Protein AF-A0A6V8PE08-F1 (afdb_monomer)

Nearest PDB structures (foldseek):
  5wvk-assembly1_O  TM=2.042E-01  e=3.061E+00  Saccharomyces cerevisiae S288C

Solvent-accessible surface area (backbone atoms only — not comparable to full-atom values): 11124 Å² total; per-residue (Å²): 131,97,75,72,94,66,71,54,74,85,77,47,95,66,84,58,95,60,42,89,78,68,63,82,55,76,89,75,53,61,57,90,76,34,94,51,40,87,77,30,43,67,54,46,51,54,57,52,56,66,70,50,95,74,85,88,77,56,69,65,59,56,52,51,18,57,74,61,70,60,72,75,55,71,92,70,97,74,86,84,71,75,72,58,86,52,48,63,59,49,48,40,57,75,77,45,86,85,88,49,72,70,61,50,50,52,48,49,55,50,40,43,74,71,70,43,92,48,77,86,48,52,62,61,53,51,49,64,75,68,52,80,54,79,75,69,65,64,67,77,61,57,74,74,77,59,74,70,81,80,73,53,66,68,56,52,52,52,51,52,51,51,49,59,70,69,52,82,130

Structure (mmCIF, N/CA/C/O backbone):
data_AF-A0A6V8PE08-F1
#
_entry.id   AF-A0A6V8PE08-F1
#
loop_
_atom_site.group_PDB
_atom_site.id
_atom_site.type_symbol
_atom_site.label_atom_id
_atom_site.label_alt_id
_atom_site.label_comp_id
_a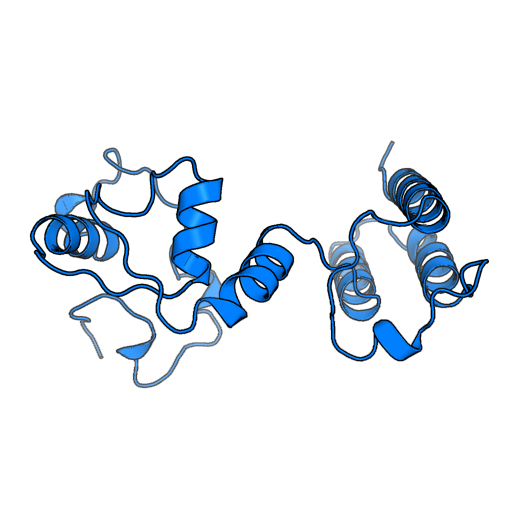tom_site.label_asym_id
_atom_site.label_entity_id
_atom_s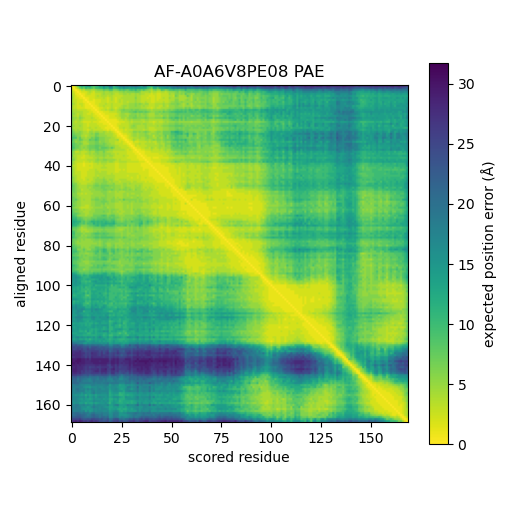ite.label_seq_id
_atom_site.pdbx_PDB_ins_code
_atom_site.Cartn_x
_atom_site.Cartn_y
_atom_site.Cartn_z
_atom_site.occupancy
_atom_site.B_iso_or_equiv
_atom_site.auth_seq_id
_atom_site.auth_comp_id
_atom_site.auth_asym_id
_atom_site.auth_atom_id
_atom_site.pdbx_PDB_model_num
ATOM 1 N N . VAL A 1 1 ? -21.564 -19.164 -1.655 1.00 56.81 1 VAL A N 1
ATOM 2 C CA . VAL A 1 1 ? -22.063 -18.193 -0.659 1.00 56.81 1 VAL A CA 1
ATOM 3 C C . VAL A 1 1 ? -22.843 -17.127 -1.414 1.00 56.81 1 VAL A C 1
ATOM 5 O O . VAL A 1 1 ? -22.290 -16.580 -2.356 1.00 56.81 1 VAL A O 1
ATOM 8 N N . SER A 1 2 ? -24.132 -16.919 -1.124 1.00 75.38 2 SER A N 1
ATOM 9 C CA . SER A 1 2 ? -24.958 -15.906 -1.818 1.00 75.38 2 SER A CA 1
ATOM 10 C C . SER A 1 2 ? -24.903 -14.522 -1.162 1.00 75.38 2 SER A C 1
ATOM 12 O O . SER A 1 2 ? -25.353 -13.554 -1.764 1.00 75.38 2 SER A O 1
ATOM 14 N N . THR A 1 3 ? -24.377 -14.430 0.062 1.00 83.44 3 THR A N 1
ATOM 15 C CA . THR A 1 3 ? -24.270 -13.205 0.867 1.00 83.44 3 THR A CA 1
ATOM 16 C C . THR A 1 3 ? -23.079 -13.308 1.813 1.00 83.44 3 THR A C 1
ATOM 18 O O . THR A 1 3 ? -22.891 -14.367 2.407 1.00 83.44 3 THR A O 1
ATOM 21 N N . THR A 1 4 ? -22.336 -12.221 1.987 1.00 88.56 4 THR A N 1
ATOM 22 C CA . THR A 1 4 ? -21.210 -12.094 2.924 1.00 88.56 4 THR A CA 1
ATOM 23 C C . THR A 1 4 ? -21.577 -11.170 4.089 1.00 88.56 4 THR A C 1
ATOM 25 O O . THR A 1 4 ? -22.457 -10.313 3.954 1.00 88.56 4 THR A O 1
ATOM 28 N N . GLU A 1 5 ? -20.951 -11.358 5.250 1.00 88.81 5 GLU A N 1
ATOM 29 C CA . GLU A 1 5 ? -21.178 -10.536 6.445 1.00 88.81 5 GLU A CA 1
ATOM 30 C C . GLU A 1 5 ? -20.308 -9.274 6.447 1.00 88.81 5 GLU A C 1
ATOM 32 O O . GLU A 1 5 ? -20.808 -8.176 6.725 1.00 88.81 5 GLU A O 1
ATOM 37 N N . THR A 1 6 ? -19.028 -9.437 6.116 1.00 89.00 6 THR A N 1
ATOM 38 C CA . THR A 1 6 ? -17.996 -8.390 6.092 1.00 89.00 6 THR A CA 1
ATOM 39 C C . THR A 1 6 ? -17.657 -7.924 4.686 1.00 89.00 6 THR A C 1
ATOM 41 O O . THR A 1 6 ? -17.147 -6.823 4.531 1.00 89.00 6 THR A O 1
ATOM 44 N N . GLY A 1 7 ? -17.991 -8.710 3.657 1.00 88.69 7 GLY A N 1
ATOM 45 C CA . GLY A 1 7 ? -17.609 -8.404 2.278 1.00 88.69 7 GLY A CA 1
ATOM 46 C C . GLY A 1 7 ? -16.160 -8.754 1.935 1.00 88.69 7 GLY A C 1
ATOM 47 O O . GLY A 1 7 ? -15.729 -8.419 0.833 1.00 88.69 7 GLY A O 1
ATOM 48 N N . ASP A 1 8 ? -15.444 -9.425 2.838 1.00 89.19 8 ASP A N 1
ATOM 49 C CA . ASP A 1 8 ? -14.041 -9.785 2.658 1.00 89.19 8 ASP A CA 1
ATOM 50 C C . ASP A 1 8 ? -13.865 -11.005 1.740 1.00 89.19 8 ASP A C 1
ATOM 52 O O . ASP A 1 8 ? -14.705 -11.909 1.682 1.00 89.19 8 ASP A O 1
ATOM 56 N N . GLU A 1 9 ? -12.734 -11.038 1.031 1.00 89.62 9 GLU A N 1
ATOM 57 C CA . GLU A 1 9 ? -12.327 -12.159 0.171 1.00 89.62 9 GLU A CA 1
ATOM 58 C C . GLU A 1 9 ? -12.255 -13.478 0.955 1.00 89.62 9 GLU A C 1
ATOM 60 O O . GLU A 1 9 ? -12.670 -14.522 0.453 1.00 89.62 9 GLU A O 1
ATOM 65 N N . ASP A 1 10 ? -11.820 -13.407 2.216 1.00 89.62 10 ASP A N 1
ATOM 66 C CA . ASP A 1 10 ? -11.650 -14.550 3.119 1.00 89.62 10 ASP A CA 1
ATOM 67 C C . ASP A 1 10 ? -12.970 -15.266 3.464 1.00 89.62 10 ASP A C 1
ATOM 69 O O . ASP A 1 10 ? -12.958 -16.420 3.896 1.00 89.62 10 ASP A O 1
ATOM 73 N N . GLU A 1 11 ? -14.128 -14.627 3.255 1.00 89.88 11 GLU A N 1
ATOM 74 C CA . GLU A 1 11 ? -15.431 -15.284 3.429 1.00 89.88 11 GLU A CA 1
ATOM 75 C C . GLU A 1 11 ? -15.803 -16.212 2.262 1.00 89.88 11 GLU A C 1
ATOM 77 O O . GLU A 1 11 ? -16.762 -16.992 2.344 1.00 89.88 11 GLU A O 1
ATOM 82 N N . LEU A 1 12 ? -15.080 -16.132 1.145 1.00 88.19 12 LEU A N 1
ATOM 83 C CA . LEU A 1 12 ? -15.363 -16.925 -0.040 1.00 88.19 12 LEU A CA 1
ATOM 84 C C . LEU A 1 12 ? -14.704 -18.305 0.061 1.00 88.19 12 LEU A C 1
ATOM 86 O O . LEU A 1 12 ? -13.514 -18.446 0.309 1.00 88.19 12 LEU A O 1
ATOM 90 N N . HIS A 1 13 ? -15.467 -19.364 -0.236 1.00 89.19 13 HIS A N 1
ATOM 91 C CA . HIS A 1 13 ? -14.910 -20.725 -0.325 1.00 89.19 13 HIS A CA 1
ATOM 92 C C . HIS A 1 13 ? -13.894 -20.897 -1.463 1.00 89.19 13 HIS A C 1
ATOM 94 O O . HIS A 1 13 ? -13.115 -21.847 -1.455 1.00 89.19 13 HIS A O 1
ATOM 100 N N . PHE A 1 14 ? -13.958 -20.032 -2.473 1.00 90.62 14 PHE A N 1
ATOM 101 C CA . PHE A 1 14 ? -12.993 -19.960 -3.557 1.00 90.62 14 PHE A CA 1
ATOM 102 C C . PHE A 1 14 ? -12.938 -18.521 -4.073 1.00 90.62 14 PHE A C 1
ATOM 104 O O . PHE A 1 14 ? -13.967 -17.843 -4.131 1.00 90.62 14 PHE A O 1
ATOM 111 N N . VAL A 1 15 ? -11.754 -18.085 -4.494 1.00 89.81 15 VAL A N 1
ATOM 112 C CA . VAL A 1 15 ? -11.552 -16.774 -5.114 1.00 89.81 15 VAL A CA 1
ATOM 113 C C . VAL A 1 15 ? -11.648 -16.947 -6.631 1.00 89.81 15 VAL A C 1
ATOM 115 O O . VAL A 1 15 ? -10.895 -17.743 -7.195 1.00 89.81 15 VAL A O 1
ATOM 118 N N . PRO A 1 16 ? -12.589 -16.279 -7.318 1.00 88.88 16 PRO A N 1
ATOM 119 C CA . PRO A 1 16 ? -12.723 -16.407 -8.763 1.00 88.88 16 PRO A CA 1
ATOM 120 C C . PRO A 1 16 ? -11.568 -15.718 -9.504 1.00 88.88 16 PRO A C 1
ATOM 122 O O . PRO A 1 16 ? -11.125 -14.644 -9.107 1.00 88.88 16 PRO A O 1
ATOM 125 N N . ASP A 1 17 ? -11.171 -16.247 -10.666 1.00 91.81 17 ASP A N 1
ATOM 126 C CA . ASP A 1 17 ? -10.094 -15.668 -11.497 1.00 91.81 17 ASP A CA 1
ATOM 127 C C . ASP A 1 17 ? -10.358 -14.213 -11.933 1.00 91.81 17 ASP A C 1
ATOM 129 O O . ASP A 1 17 ? -9.442 -13.466 -12.273 1.00 91.81 17 ASP A O 1
ATOM 133 N N . PHE A 1 18 ? -11.625 -13.792 -11.940 1.00 89.56 18 PHE A N 1
ATOM 134 C CA . PHE A 1 18 ? -12.031 -12.429 -12.274 1.00 89.56 18 PHE A CA 1
ATOM 135 C C . PHE A 1 18 ? -12.113 -11.492 -11.062 1.00 89.56 18 PHE A C 1
ATOM 137 O O . PHE A 1 18 ? -12.540 -10.355 -11.244 1.00 89.56 18 PHE A O 1
ATOM 144 N N . TRP A 1 19 ? -11.725 -11.924 -9.856 1.00 88.75 19 TRP A N 1
ATOM 145 C CA . TRP A 1 19 ? -11.818 -11.131 -8.622 1.00 88.75 19 TRP A CA 1
ATOM 146 C C . TRP A 1 19 ? -11.226 -9.730 -8.776 1.00 88.75 19 TRP A C 1
ATOM 148 O O . TRP A 1 19 ? -11.910 -8.747 -8.526 1.00 88.75 19 TRP A O 1
ATOM 158 N N . GLN A 1 20 ? -10.027 -9.637 -9.354 1.00 85.94 20 GLN A N 1
ATOM 159 C CA . GLN A 1 20 ? -9.321 -8.377 -9.629 1.00 85.94 20 GLN A CA 1
ATOM 160 C C . GLN A 1 20 ? -10.086 -7.400 -10.544 1.00 85.94 20 GLN A C 1
ATOM 162 O O . GLN A 1 20 ? -9.695 -6.250 -10.686 1.00 85.94 20 GLN A O 1
ATOM 167 N N . ARG A 1 21 ? -11.144 -7.854 -11.228 1.00 85.62 21 ARG A N 1
ATOM 168 C CA . ARG A 1 21 ? -11.997 -7.018 -12.089 1.00 85.62 21 ARG A CA 1
ATOM 169 C C . ARG A 1 21 ? -13.271 -6.545 -11.392 1.00 85.62 21 ARG A C 1
ATOM 171 O O . ARG A 1 21 ? -14.006 -5.763 -11.985 1.00 85.62 21 ARG A O 1
ATOM 178 N N . VAL A 1 22 ? -13.588 -7.108 -10.228 1.00 86.56 22 VAL A N 1
ATOM 179 C CA . VAL A 1 22 ? -14.859 -6.891 -9.521 1.00 86.56 22 VAL A CA 1
ATOM 180 C C . VAL A 1 22 ? -14.673 -6.454 -8.072 1.00 86.56 22 VAL A C 1
ATOM 182 O O . VAL A 1 22 ? -15.612 -5.908 -7.499 1.00 86.56 22 VAL A O 1
ATOM 185 N N . CYS A 1 23 ? -13.504 -6.691 -7.471 1.00 87.94 23 CYS A N 1
ATOM 186 C CA . CYS A 1 23 ? -13.156 -6.115 -6.182 1.00 87.94 23 CYS A CA 1
ATOM 187 C C . CYS A 1 23 ? -13.087 -4.592 -6.330 1.00 87.94 23 CYS A C 1
ATOM 189 O O . CYS A 1 23 ? -12.466 -4.096 -7.267 1.00 87.94 23 CYS A O 1
ATOM 191 N N . GLY A 1 24 ? -13.748 -3.866 -5.431 1.00 82.94 24 GLY A N 1
ATOM 192 C CA . GLY A 1 24 ? -13.678 -2.408 -5.430 1.00 82.94 24 GLY A CA 1
ATOM 193 C C . GLY A 1 24 ? -12.357 -1.937 -4.839 1.00 82.94 24 GLY A C 1
ATOM 194 O O . GLY A 1 24 ? -11.927 -2.467 -3.811 1.00 82.94 24 GLY A O 1
ATOM 195 N N . ASP A 1 25 ? -11.745 -0.935 -5.458 1.00 82.12 25 ASP A N 1
ATOM 196 C CA . ASP A 1 25 ? -10.588 -0.244 -4.896 1.00 82.12 25 ASP A CA 1
ATOM 197 C C . ASP A 1 25 ? -10.940 1.176 -4.397 1.00 82.12 25 ASP A C 1
ATOM 199 O O . ASP A 1 25 ? -12.107 1.580 -4.319 1.00 82.12 25 ASP A O 1
ATOM 203 N N . SER A 1 26 ? -9.921 1.931 -3.977 1.00 78.00 26 SER A N 1
ATOM 204 C CA . SER A 1 26 ? -10.084 3.321 -3.543 1.00 78.00 26 SER A CA 1
ATOM 205 C C . SER A 1 26 ? -10.455 4.288 -4.671 1.00 78.00 26 SER A C 1
ATOM 207 O O . SER A 1 26 ? -11.141 5.273 -4.402 1.00 78.00 26 SER A O 1
ATOM 209 N N . ASP A 1 27 ? -10.024 4.017 -5.900 1.00 80.38 27 ASP A N 1
ATOM 210 C CA . ASP A 1 27 ? -10.285 4.817 -7.097 1.00 80.38 27 ASP A CA 1
ATOM 211 C C . ASP A 1 27 ? -11.734 4.630 -7.586 1.00 80.38 27 ASP A C 1
ATOM 213 O O . ASP A 1 27 ? -12.352 5.576 -8.080 1.00 80.38 27 ASP A O 1
ATOM 217 N N . ASP A 1 28 ? -12.326 3.454 -7.355 1.00 81.06 28 ASP A N 1
ATOM 218 C CA . ASP A 1 28 ? -13.750 3.177 -7.598 1.00 81.06 28 ASP A CA 1
ATOM 219 C C . ASP A 1 28 ? -14.680 3.870 -6.579 1.00 81.06 28 ASP A C 1
ATOM 221 O O . ASP A 1 28 ? -15.898 3.989 -6.776 1.00 81.06 28 ASP A O 1
ATOM 225 N N . CYS A 1 29 ? -14.138 4.320 -5.444 1.00 85.19 29 CYS A N 1
ATOM 226 C CA . CYS A 1 29 ? -14.928 4.790 -4.316 1.00 85.19 29 CYS A CA 1
ATOM 227 C C . CYS A 1 29 ? -15.290 6.280 -4.427 1.00 85.19 29 CYS A C 1
ATOM 229 O O . CYS A 1 29 ? -14.508 7.172 -4.110 1.00 85.19 29 CYS A O 1
ATOM 231 N N . SER A 1 30 ? -16.555 6.582 -4.733 1.00 85.94 30 SER A N 1
ATOM 232 C CA . SER A 1 30 ? -17.085 7.963 -4.698 1.00 85.94 30 SER A CA 1
ATOM 233 C C . SER A 1 30 ? -17.439 8.471 -3.288 1.00 85.94 30 SER A C 1
ATOM 235 O O . SER A 1 30 ? -18.153 9.466 -3.128 1.00 85.94 30 SER A O 1
ATOM 237 N N . SER A 1 31 ? -16.975 7.785 -2.242 1.00 86.00 31 SER A N 1
ATOM 238 C CA . SER A 1 31 ? -17.204 8.141 -0.841 1.00 86.00 31 SER A CA 1
ATOM 239 C C . SER A 1 31 ? -18.682 8.413 -0.522 1.00 86.00 31 SER A C 1
ATOM 241 O O . SER A 1 31 ? -19.549 7.607 -0.860 1.00 86.00 31 SER A O 1
ATOM 243 N N . VAL A 1 32 ? -19.000 9.538 0.122 1.00 85.69 32 VAL A N 1
ATOM 244 C CA . VAL A 1 32 ? -20.359 9.920 0.546 1.00 85.69 32 VAL A CA 1
ATOM 245 C C . VAL A 1 32 ? -21.339 10.050 -0.632 1.00 85.69 32 VAL A C 1
ATOM 247 O O . VAL A 1 32 ? -22.546 9.943 -0.431 1.00 85.69 32 VAL A O 1
ATOM 250 N N . GLN A 1 33 ? -20.853 10.241 -1.863 1.00 90.88 33 GLN A N 1
ATOM 251 C CA . GLN A 1 33 ? -21.702 10.303 -3.059 1.00 90.88 33 GLN A CA 1
ATOM 252 C C . GLN A 1 33 ? -22.122 8.914 -3.565 1.00 90.88 33 GLN A C 1
ATOM 254 O O . GLN A 1 33 ? -22.993 8.813 -4.427 1.00 90.88 33 GLN A O 1
ATOM 259 N N . CYS A 1 34 ? -21.532 7.839 -3.034 1.00 90.25 34 CYS A N 1
ATOM 260 C CA . CYS A 1 34 ? -21.882 6.477 -3.408 1.00 90.25 34 CYS A CA 1
ATOM 261 C C . CYS A 1 34 ? -23.335 6.156 -2.995 1.00 90.25 34 CYS A C 1
ATOM 263 O O . CYS A 1 34 ? -23.654 6.215 -1.803 1.00 90.25 34 CYS A O 1
ATOM 265 N N . PRO A 1 35 ? -24.214 5.723 -3.925 1.00 91.44 35 PRO A N 1
ATOM 266 C CA . PRO A 1 35 ? -25.590 5.325 -3.602 1.00 91.44 35 PRO A CA 1
ATOM 267 C C . PRO A 1 35 ? -25.667 4.207 -2.555 1.00 91.44 35 PRO A C 1
ATOM 269 O O . PRO A 1 35 ? -26.637 4.099 -1.807 1.00 91.44 35 PRO A O 1
ATOM 272 N N . PHE A 1 36 ? -24.621 3.383 -2.486 1.00 90.50 36 PHE A N 1
ATOM 273 C CA . PHE A 1 36 ? -24.514 2.260 -1.564 1.00 90.50 36 PHE A CA 1
ATOM 274 C C . PHE A 1 36 ? -23.783 2.606 -0.266 1.00 90.50 36 PHE A C 1
ATOM 276 O O . PHE A 1 36 ? -23.623 1.718 0.561 1.00 90.50 36 PHE A O 1
ATOM 283 N N . TYR A 1 37 ? -23.371 3.860 -0.035 1.00 90.88 37 TYR A N 1
ATOM 284 C CA . TYR A 1 37 ? -22.558 4.275 1.120 1.00 90.88 37 TYR A CA 1
ATOM 285 C C . TYR A 1 37 ? -23.043 3.692 2.458 1.00 90.88 37 TYR A C 1
ATOM 287 O O . TYR A 1 37 ? -22.260 3.155 3.242 1.00 90.88 37 TYR A O 1
ATOM 295 N N . ASN A 1 38 ? -24.356 3.730 2.706 1.00 90.06 38 ASN A N 1
ATOM 296 C CA . ASN A 1 38 ? -24.935 3.238 3.956 1.00 90.06 38 ASN A CA 1
ATOM 297 C C . ASN A 1 38 ? -24.814 1.721 4.140 1.00 90.06 38 ASN A C 1
ATOM 299 O O . ASN A 1 38 ? -24.627 1.284 5.276 1.00 90.06 38 ASN A O 1
ATOM 303 N N . ASN A 1 39 ? -24.870 0.958 3.047 1.00 89.88 39 ASN A N 1
ATOM 304 C CA . ASN A 1 39 ? -24.806 -0.505 3.035 1.00 89.88 39 ASN A CA 1
ATOM 305 C C . ASN A 1 39 ? -23.435 -1.035 2.583 1.00 89.88 39 ASN A C 1
ATOM 307 O O . ASN A 1 39 ? -23.239 -2.243 2.519 1.00 89.88 39 ASN A O 1
ATOM 311 N N . CYS A 1 40 ? -22.490 -0.149 2.267 1.00 90.69 40 CYS A N 1
ATOM 312 C CA . CYS A 1 40 ? -21.143 -0.504 1.854 1.00 90.69 40 CYS A CA 1
ATOM 313 C C . CYS A 1 40 ? -20.405 -1.159 3.025 1.00 90.69 40 CYS A C 1
ATOM 315 O O . CYS A 1 40 ? -20.292 -0.573 4.107 1.00 90.69 40 CYS A O 1
ATOM 317 N N . PHE A 1 41 ? -19.887 -2.363 2.787 1.00 91.62 41 PHE A N 1
ATOM 318 C CA . PHE A 1 41 ? -19.136 -3.146 3.760 1.00 91.62 41 PHE A CA 1
ATOM 319 C C . PHE A 1 41 ? -17.966 -2.364 4.365 1.00 91.62 41 PHE A C 1
ATOM 321 O O . PHE A 1 41 ? -17.894 -2.235 5.587 1.00 91.62 41 PHE A O 1
ATOM 328 N N . TYR A 1 42 ? -17.148 -1.719 3.526 1.00 89.81 42 TYR A N 1
ATOM 329 C CA . TYR A 1 42 ? -16.039 -0.873 3.971 1.00 89.81 42 TYR A CA 1
ATOM 330 C C . TYR A 1 42 ? -16.498 0.230 4.937 1.00 89.81 42 TYR A C 1
ATOM 332 O O . TYR A 1 42 ? -15.997 0.328 6.055 1.00 89.81 42 TYR A O 1
ATOM 340 N N . TYR A 1 43 ? -17.505 1.034 4.571 1.00 90.25 43 TYR A N 1
ATOM 341 C CA . TYR A 1 43 ? -17.979 2.125 5.434 1.00 90.25 43 TYR A CA 1
ATOM 342 C C . TYR A 1 43 ? -18.715 1.637 6.682 1.00 90.25 43 TYR A C 1
ATOM 344 O O . TYR A 1 43 ? -18.718 2.316 7.713 1.00 90.25 43 TYR A O 1
ATOM 352 N N . ARG A 1 44 ? -19.362 0.470 6.627 1.00 91.56 44 ARG A N 1
ATOM 353 C CA . ARG A 1 44 ? -19.908 -0.189 7.816 1.00 91.56 44 ARG A CA 1
ATOM 354 C C . ARG A 1 44 ? -18.777 -0.579 8.770 1.00 91.56 44 ARG A C 1
ATOM 356 O O . ARG A 1 44 ? -18.826 -0.157 9.923 1.00 91.56 44 ARG A O 1
ATOM 363 N N . HIS A 1 45 ? -17.743 -1.267 8.287 1.00 90.06 45 HIS A N 1
ATOM 364 C CA . HIS A 1 45 ? -16.558 -1.608 9.077 1.00 90.06 45 HIS A CA 1
ATOM 365 C C . HIS A 1 45 ? -15.868 -0.364 9.636 1.00 90.06 45 HIS A C 1
ATOM 367 O O . HIS A 1 45 ? -15.626 -0.287 10.835 1.00 90.06 45 HIS A O 1
ATOM 373 N N . TYR A 1 46 ? -15.650 0.663 8.817 1.00 88.88 46 TYR A N 1
ATOM 374 C CA . TYR A 1 46 ? -15.014 1.909 9.239 1.00 88.88 46 TYR A CA 1
ATOM 375 C C . TYR A 1 46 ? -15.785 2.630 10.361 1.00 88.88 46 TYR A C 1
ATOM 377 O O . TYR A 1 46 ? -15.195 3.129 11.321 1.00 88.88 46 TYR A O 1
ATOM 385 N N . ARG A 1 47 ? -17.125 2.647 10.296 1.00 90.25 47 ARG A N 1
ATOM 386 C CA . ARG A 1 47 ? -17.973 3.188 11.375 1.00 90.25 47 ARG A CA 1
ATOM 387 C C . ARG A 1 47 ? -17.901 2.352 12.649 1.00 90.25 47 ARG A C 1
ATOM 389 O O . ARG A 1 47 ? -17.941 2.924 13.735 1.00 90.25 47 ARG A O 1
ATOM 396 N N . GLU A 1 48 ? -17.797 1.033 12.530 1.00 89.94 48 GLU A N 1
ATOM 397 C CA . GLU A 1 48 ? -17.619 0.143 13.678 1.00 89.94 48 GLU A CA 1
ATOM 398 C C . GLU A 1 48 ? -16.230 0.288 14.307 1.00 89.94 48 GLU A C 1
ATOM 400 O O . GLU A 1 48 ? -16.133 0.320 15.531 1.00 89.94 48 GLU A O 1
ATOM 405 N N . LEU A 1 49 ? -15.174 0.464 13.506 1.00 89.94 49 LEU A N 1
ATOM 406 C CA . LEU A 1 49 ? -13.810 0.720 13.982 1.00 89.94 49 LEU A CA 1
ATOM 407 C C . LEU A 1 49 ? -13.748 1.962 14.879 1.00 89.94 49 LEU A C 1
ATOM 409 O O . LEU A 1 49 ? -13.113 1.926 15.928 1.00 89.94 49 LEU A O 1
ATOM 413 N N . ARG A 1 50 ? -14.481 3.030 14.534 1.00 88.94 50 ARG A N 1
ATOM 414 C CA . ARG A 1 50 ? -14.568 4.257 15.352 1.00 88.94 50 ARG A CA 1
ATOM 415 C C . ARG A 1 50 ? -15.196 4.059 16.734 1.00 88.94 50 ARG A C 1
ATOM 417 O O . ARG A 1 50 ? -15.045 4.931 17.583 1.00 88.94 50 ARG A O 1
ATOM 424 N N . LYS A 1 51 ? -15.931 2.966 16.947 1.00 91.00 51 LYS A N 1
ATOM 425 C CA . LYS A 1 51 ? -16.571 2.644 18.231 1.00 91.00 51 LYS A CA 1
ATOM 426 C C . LYS A 1 51 ? -15.708 1.737 19.108 1.00 91.00 51 LYS A C 1
ATOM 428 O O . LYS A 1 51 ? -16.120 1.427 20.220 1.00 91.00 51 LYS A O 1
ATOM 433 N N . ARG A 1 52 ? -14.571 1.245 18.605 1.00 92.00 52 ARG A N 1
ATOM 434 C CA . ARG A 1 52 ? -13.699 0.332 19.349 1.00 92.00 52 ARG A CA 1
ATOM 435 C C . ARG A 1 52 ? -12.769 1.121 20.262 1.00 92.00 52 ARG A C 1
ATOM 437 O O . ARG A 1 52 ? -12.164 2.096 19.832 1.00 92.00 52 ARG A O 1
ATOM 444 N N . ASP A 1 53 ? -12.629 0.653 21.499 1.00 93.00 53 ASP A N 1
ATOM 445 C CA . ASP A 1 53 ? -11.695 1.233 22.472 1.00 93.00 53 ASP A CA 1
ATOM 446 C C . ASP A 1 53 ? -10.238 0.865 22.165 1.00 93.00 53 ASP A C 1
ATOM 448 O O . ASP A 1 53 ? -9.321 1.639 22.433 1.00 93.00 53 ASP A O 1
ATOM 452 N N . VAL A 1 54 ? -10.027 -0.326 21.596 1.00 94.31 54 VAL A N 1
ATOM 453 C CA . VAL A 1 54 ? -8.711 -0.860 21.234 1.00 94.31 54 VAL A CA 1
ATOM 454 C C . VAL A 1 54 ? -8.747 -1.321 19.786 1.00 94.31 54 VAL A C 1
ATOM 456 O O . VAL A 1 54 ? -9.641 -2.070 19.384 1.00 94.31 54 VAL A O 1
ATOM 459 N N . LEU A 1 55 ? -7.753 -0.884 19.017 1.00 93.75 55 LEU A N 1
ATOM 460 C CA . LEU A 1 55 ? -7.555 -1.270 17.630 1.00 93.75 55 LEU A CA 1
ATOM 461 C C . LEU A 1 55 ? -6.158 -1.869 17.463 1.00 93.75 55 LEU A C 1
ATOM 463 O O . LEU A 1 55 ? -5.170 -1.263 17.870 1.00 93.75 55 LEU A O 1
ATOM 467 N N . VAL A 1 56 ? -6.090 -3.046 16.846 1.00 94.94 56 VAL A N 1
ATOM 468 C CA . VAL A 1 56 ? -4.836 -3.711 16.484 1.00 94.94 56 VAL A CA 1
ATOM 469 C C . VAL A 1 56 ? -4.709 -3.666 14.969 1.00 94.94 56 VAL A C 1
ATOM 471 O O . VAL A 1 56 ? -5.611 -4.110 14.260 1.00 94.94 56 VAL A O 1
ATOM 474 N N . VAL A 1 57 ? -3.605 -3.112 14.474 1.00 94.12 57 VAL A N 1
ATOM 475 C CA . VAL A 1 57 ? -3.313 -2.998 13.040 1.00 94.12 57 VAL A CA 1
ATOM 476 C C . VAL A 1 57 ? -1.923 -3.532 12.739 1.00 94.12 57 VAL A C 1
ATOM 478 O O . VAL A 1 57 ? -1.040 -3.524 13.594 1.00 94.12 57 VAL A O 1
ATOM 481 N N . ASN A 1 58 ? -1.715 -3.961 11.498 1.00 93.56 58 ASN A N 1
ATOM 482 C CA . ASN A 1 58 ? -0.377 -4.257 11.002 1.00 93.56 58 ASN A CA 1
ATOM 483 C C . ASN A 1 58 ? 0.444 -2.955 10.900 1.00 93.56 58 ASN A C 1
ATOM 485 O O . ASN A 1 58 ? -0.091 -1.913 10.514 1.00 93.56 58 ASN A O 1
ATOM 489 N N . HIS A 1 59 ? 1.751 -3.030 11.169 1.00 94.62 59 HIS A N 1
ATOM 490 C CA . HIS A 1 59 ? 2.703 -1.937 10.946 1.00 94.62 59 HIS A CA 1
ATOM 491 C C . HIS A 1 59 ? 2.591 -1.327 9.543 1.00 94.62 59 HIS A C 1
ATOM 493 O O . HIS A 1 59 ? 2.665 -0.113 9.413 1.00 94.62 59 HIS A O 1
ATOM 499 N N . HIS A 1 60 ? 2.338 -2.129 8.505 1.00 93.50 60 HIS A N 1
ATOM 500 C CA . HIS A 1 60 ? 2.154 -1.619 7.143 1.00 93.50 60 HIS A CA 1
ATOM 501 C C . HIS A 1 60 ? 1.003 -0.612 7.071 1.00 93.50 60 HIS A C 1
ATOM 503 O O . HIS A 1 60 ? 1.178 0.481 6.542 1.00 93.50 60 HIS A O 1
ATOM 509 N N . LEU A 1 61 ? -0.153 -0.943 7.659 1.00 92.50 61 LEU A N 1
ATOM 510 C CA . LEU A 1 61 ? -1.323 -0.066 7.655 1.00 92.50 61 LEU A CA 1
ATOM 511 C C . LEU A 1 61 ? -1.077 1.209 8.471 1.00 92.50 61 LEU A C 1
ATOM 513 O O . LEU A 1 61 ? -1.497 2.283 8.054 1.00 92.50 61 LEU A O 1
ATOM 517 N N . LEU A 1 62 ? -0.354 1.105 9.591 1.00 93.81 62 LEU A N 1
ATOM 518 C CA . LEU A 1 62 ? 0.062 2.264 10.384 1.00 93.81 62 LEU A CA 1
ATOM 519 C C . LEU A 1 62 ? 0.953 3.222 9.573 1.00 93.81 62 LEU A C 1
ATOM 521 O O . LEU A 1 62 ? 0.748 4.434 9.610 1.00 93.81 62 LEU A O 1
ATOM 525 N N . ILE A 1 63 ? 1.924 2.696 8.819 1.00 93.25 63 ILE A N 1
ATOM 526 C CA . ILE A 1 63 ? 2.802 3.527 7.984 1.00 93.25 63 ILE A CA 1
ATOM 527 C C . ILE A 1 63 ? 2.048 4.103 6.772 1.00 93.25 63 ILE A C 1
ATOM 529 O O . ILE A 1 63 ? 2.250 5.268 6.430 1.00 93.25 63 ILE A O 1
ATOM 533 N N . PHE A 1 64 ? 1.136 3.348 6.154 1.00 90.56 64 PHE A N 1
ATOM 534 C CA . PHE A 1 64 ? 0.271 3.879 5.094 1.00 90.56 64 PHE A CA 1
ATOM 535 C C . PHE A 1 64 ? -0.653 4.995 5.591 1.00 90.56 64 PHE A C 1
ATOM 537 O O . PHE A 1 64 ? -0.867 5.973 4.873 1.00 90.56 64 PHE A O 1
ATOM 544 N N . ASP A 1 65 ? -1.177 4.884 6.813 1.00 91.62 65 ASP A N 1
ATOM 545 C CA . ASP A 1 65 ? -1.978 5.939 7.435 1.00 91.62 65 ASP A CA 1
ATOM 546 C C . ASP A 1 65 ? -1.157 7.220 7.621 1.00 91.62 65 ASP A C 1
ATOM 548 O O . ASP A 1 65 ? -1.609 8.300 7.238 1.00 91.62 65 ASP A O 1
ATOM 552 N N . LEU A 1 66 ? 0.089 7.093 8.090 1.00 90.31 66 LEU A N 1
ATOM 553 C CA . LEU A 1 66 ? 1.033 8.208 8.188 1.00 90.31 66 LEU A CA 1
ATOM 554 C C . LEU A 1 66 ? 1.274 8.880 6.824 1.00 90.31 66 LEU A C 1
ATOM 556 O O . LEU A 1 66 ? 1.197 10.104 6.724 1.00 90.31 66 LEU A O 1
ATOM 560 N N . LEU A 1 67 ? 1.520 8.097 5.767 1.00 88.06 67 LEU A N 1
ATOM 561 C CA . LEU A 1 67 ? 1.712 8.610 4.402 1.00 88.06 67 LEU A CA 1
ATOM 562 C C . LEU A 1 67 ? 0.465 9.294 3.834 1.00 88.06 67 LEU A C 1
ATOM 564 O O . LEU A 1 67 ? 0.570 10.263 3.086 1.00 88.06 67 LEU A O 1
ATOM 568 N N . SER A 1 68 ? -0.711 8.806 4.217 1.00 86.31 68 SER A N 1
ATOM 569 C CA . SER A 1 68 ? -2.004 9.347 3.791 1.00 86.31 68 SER A CA 1
ATOM 570 C C . SER A 1 68 ? -2.436 10.575 4.603 1.00 86.31 68 SER A C 1
ATOM 572 O O . SER A 1 68 ? -3.539 11.085 4.394 1.00 86.31 68 SER A O 1
ATOM 574 N N . GLY A 1 69 ? -1.609 11.049 5.543 1.00 86.50 69 GLY A N 1
ATOM 575 C CA . GLY A 1 69 ? -1.914 12.188 6.409 1.00 86.50 69 GLY A CA 1
ATOM 576 C C . GLY A 1 69 ? -2.909 11.878 7.532 1.00 86.50 69 GLY A C 1
ATOM 577 O O . GLY A 1 69 ? -3.691 12.754 7.892 1.00 86.50 69 GLY A O 1
ATOM 578 N N . PHE A 1 70 ? -2.886 10.656 8.075 1.00 85.50 70 PHE A N 1
ATOM 579 C CA . PHE A 1 70 ? -3.753 10.166 9.161 1.00 85.50 70 PHE A CA 1
ATOM 580 C C . PHE A 1 70 ? -5.251 10.124 8.817 1.00 85.50 70 PHE A C 1
ATOM 582 O O . PHE A 1 70 ? -6.109 10.473 9.631 1.00 85.50 70 PHE A O 1
ATOM 589 N N . ASN A 1 71 ? -5.571 9.730 7.583 1.00 83.75 71 ASN A N 1
ATOM 590 C CA . ASN A 1 71 ? -6.945 9.680 7.074 1.00 83.75 71 ASN A CA 1
ATOM 591 C C . ASN A 1 71 ? -7.551 8.263 7.043 1.00 83.75 71 ASN A C 1
ATOM 593 O O . ASN A 1 71 ? -8.758 8.124 6.830 1.00 83.75 71 ASN A O 1
ATOM 597 N N . LEU A 1 72 ? -6.748 7.215 7.247 1.00 86.75 72 LEU A N 1
ATOM 598 C CA . LEU A 1 72 ? -7.171 5.815 7.153 1.00 86.75 72 LEU A CA 1
ATOM 599 C C . LEU A 1 72 ? -7.579 5.239 8.506 1.00 86.75 72 LEU A C 1
ATOM 601 O O . LEU A 1 72 ? -8.537 4.472 8.573 1.00 86.75 72 LEU A O 1
ATOM 605 N N . LEU A 1 73 ? -6.878 5.583 9.584 1.00 91.12 73 LEU A N 1
ATOM 606 C CA . LEU A 1 73 ? -7.184 5.076 10.919 1.00 91.12 73 LEU A CA 1
ATOM 607 C C . LEU A 1 73 ? -7.985 6.102 11.732 1.00 91.12 73 LEU A C 1
ATOM 609 O O . LEU A 1 73 ? -7.821 7.312 11.565 1.00 91.12 73 LEU A O 1
ATOM 613 N N . PRO A 1 74 ? -8.880 5.659 12.634 1.00 89.88 74 PRO A N 1
ATOM 614 C CA . PRO A 1 74 ? -9.498 6.558 13.597 1.00 89.88 74 PRO A CA 1
ATOM 615 C C . PRO A 1 74 ? -8.446 7.275 14.453 1.00 89.88 74 PRO A C 1
ATOM 617 O O . PRO A 1 74 ? -7.403 6.711 14.797 1.00 89.88 74 PRO A O 1
ATOM 620 N N . PHE A 1 75 ? -8.759 8.507 14.859 1.00 88.56 75 PHE A N 1
ATOM 621 C CA . PHE A 1 75 ? -7.919 9.245 15.796 1.00 88.56 75 PHE A CA 1
ATOM 622 C C . PHE A 1 75 ? -7.721 8.444 17.087 1.00 88.56 75 PHE A C 1
ATOM 624 O O . PHE A 1 75 ? -8.688 8.026 17.727 1.00 88.56 75 PHE A O 1
ATOM 631 N N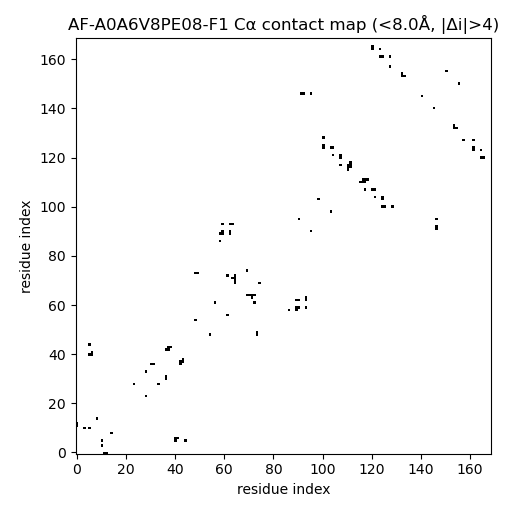 . HIS A 1 76 ? -6.466 8.288 17.494 1.00 89.75 76 HIS A N 1
ATOM 632 C CA . HIS A 1 76 ? -6.072 7.587 18.706 1.00 89.75 76 HIS A CA 1
ATOM 633 C C . HIS A 1 76 ? -5.119 8.467 19.520 1.00 89.75 76 HIS A C 1
ATOM 635 O O . HIS A 1 76 ? -4.266 9.166 18.980 1.00 89.75 76 HIS A O 1
ATOM 641 N N . LYS A 1 77 ? -5.279 8.457 20.847 1.00 91.38 77 LYS A N 1
ATOM 642 C CA . LYS A 1 77 ? -4.439 9.250 21.768 1.00 91.38 77 LYS A CA 1
ATOM 643 C C . LYS A 1 77 ? -3.157 8.530 22.174 1.00 91.38 77 LYS A C 1
ATOM 645 O O . LYS A 1 77 ? -2.231 9.162 22.670 1.00 91.38 77 LYS A O 1
ATOM 650 N N . GLN A 1 78 ? -3.155 7.209 22.054 1.00 94.88 78 GLN A N 1
ATOM 651 C CA . GLN A 1 78 ? -2.084 6.329 22.492 1.00 94.88 78 GLN A CA 1
ATOM 652 C C . GLN A 1 78 ? -1.814 5.323 21.380 1.00 94.88 78 GLN A C 1
ATOM 654 O O . GLN A 1 78 ? -2.753 4.819 20.767 1.00 94.88 78 GLN A O 1
ATOM 659 N N . LEU A 1 79 ? -0.536 5.050 21.144 1.00 95.00 79 LEU A N 1
ATOM 660 C CA . LEU A 1 79 ? -0.055 4.080 20.173 1.00 95.00 79 LEU A CA 1
ATOM 661 C C . LEU A 1 79 ? 0.940 3.168 20.888 1.00 95.00 79 LEU A C 1
ATOM 663 O O . LEU A 1 79 ? 1.900 3.650 21.489 1.00 95.00 79 LEU A O 1
ATOM 667 N N . ILE A 1 80 ? 0.692 1.863 20.828 1.00 96.44 80 ILE A N 1
ATOM 668 C CA . ILE A 1 80 ? 1.614 0.838 21.311 1.00 96.44 80 ILE A CA 1
ATOM 669 C C . ILE A 1 80 ? 2.155 0.135 20.075 1.00 96.44 80 ILE A C 1
ATOM 671 O O . ILE A 1 80 ? 1.381 -0.373 19.268 1.00 96.44 80 ILE A O 1
ATOM 675 N N . ILE A 1 81 ? 3.475 0.139 19.926 1.00 96.19 81 ILE A N 1
ATOM 676 C CA . ILE A 1 81 ? 4.159 -0.566 18.847 1.00 96.19 81 ILE A CA 1
ATOM 677 C C . ILE A 1 81 ? 4.762 -1.815 19.468 1.00 96.19 81 ILE A C 1
ATOM 679 O O . ILE A 1 81 ? 5.710 -1.722 20.252 1.00 96.19 81 ILE A O 1
ATOM 683 N N . ASP A 1 82 ? 4.181 -2.960 19.137 1.00 96.06 82 ASP A N 1
ATOM 684 C CA . ASP A 1 82 ? 4.776 -4.244 19.478 1.00 96.06 82 ASP A CA 1
ATOM 685 C C . ASP A 1 82 ? 5.911 -4.563 18.500 1.00 96.06 82 ASP A C 1
ATOM 687 O O . ASP A 1 82 ? 5.900 -4.105 17.360 1.00 96.06 82 ASP A O 1
ATOM 691 N N . GLU A 1 83 ? 6.925 -5.297 18.949 1.00 94.69 83 GLU A N 1
ATOM 692 C CA . GLU A 1 83 ? 8.090 -5.651 18.128 1.00 94.69 83 GLU A CA 1
ATOM 693 C C . GLU A 1 83 ? 8.695 -4.464 17.356 1.00 94.69 83 GLU A C 1
ATOM 695 O O . GLU A 1 83 ? 9.054 -4.558 16.180 1.00 94.69 83 GLU A O 1
ATOM 700 N N . ALA A 1 84 ? 8.832 -3.320 18.038 1.00 92.75 84 ALA A N 1
ATOM 701 C CA . ALA A 1 84 ? 9.248 -2.047 17.445 1.00 92.75 84 ALA A CA 1
ATOM 702 C C . ALA A 1 84 ? 10.566 -2.117 16.653 1.00 92.75 84 ALA A C 1
ATOM 704 O O . ALA A 1 84 ? 10.795 -1.299 15.769 1.00 92.75 84 ALA A O 1
ATOM 705 N N . HIS A 1 85 ? 11.411 -3.117 16.905 1.00 92.75 85 HIS A N 1
ATOM 706 C CA . HIS A 1 85 ? 12.620 -3.370 16.124 1.00 92.75 85 HIS A CA 1
ATOM 707 C C . HIS A 1 85 ? 12.344 -3.684 14.636 1.00 92.75 85 HIS A C 1
ATOM 709 O O . HIS A 1 85 ? 13.225 -3.510 13.799 1.00 92.75 85 HIS A O 1
ATOM 715 N N . GLN A 1 86 ? 11.137 -4.136 14.277 1.00 90.06 86 GLN A N 1
ATOM 716 C CA . GLN A 1 86 ? 10.756 -4.435 12.893 1.00 90.06 86 GLN A CA 1
ATOM 717 C C . GLN A 1 86 ? 10.271 -3.206 12.116 1.00 90.06 86 GLN A C 1
ATOM 719 O O . GLN A 1 86 ? 10.218 -3.248 10.885 1.00 90.06 86 GLN A O 1
ATOM 724 N N . ILE A 1 87 ? 9.910 -2.116 12.803 1.00 90.81 87 ILE A N 1
ATOM 725 C CA . ILE A 1 87 ? 9.224 -0.980 12.175 1.00 90.81 87 ILE A CA 1
ATOM 726 C C . ILE A 1 87 ? 10.086 -0.283 11.122 1.00 90.81 87 ILE A C 1
ATOM 728 O O . ILE A 1 87 ? 9.568 0.131 10.093 1.00 90.81 87 ILE A O 1
ATOM 732 N N . GLU A 1 88 ? 11.401 -0.209 11.333 1.00 88.06 88 GLU A N 1
ATOM 733 C CA . GLU A 1 88 ? 12.339 0.414 10.395 1.00 88.06 88 GLU A CA 1
ATOM 734 C C . GLU A 1 88 ? 12.337 -0.301 9.041 1.00 88.06 88 GLU A C 1
ATOM 736 O O . GLU A 1 88 ? 12.316 0.343 7.989 1.00 88.06 88 GLU A O 1
ATOM 741 N N . ASN A 1 89 ? 12.276 -1.634 9.056 1.00 86.00 89 ASN A N 1
ATOM 742 C CA . ASN A 1 89 ? 12.202 -2.424 7.832 1.00 86.00 89 ASN A CA 1
ATOM 743 C C . ASN A 1 89 ? 10.872 -2.189 7.107 1.00 86.00 89 ASN A C 1
ATOM 745 O O . ASN A 1 89 ? 10.866 -2.036 5.889 1.00 86.00 89 ASN A O 1
ATOM 749 N N . VAL A 1 90 ? 9.761 -2.106 7.848 1.00 89.19 90 VAL A N 1
ATOM 750 C CA . VAL A 1 90 ? 8.432 -1.833 7.273 1.00 89.19 90 VAL A CA 1
ATOM 751 C C . VAL A 1 90 ? 8.371 -0.427 6.678 1.00 89.19 90 VAL A C 1
ATOM 753 O O . VAL A 1 90 ? 7.917 -0.261 5.551 1.00 89.19 90 VAL A O 1
ATOM 756 N N . ILE A 1 91 ? 8.885 0.583 7.384 1.00 88.69 91 ILE A N 1
ATOM 757 C CA . ILE A 1 91 ? 9.008 1.952 6.867 1.00 88.69 91 ILE A CA 1
ATOM 758 C C . ILE A 1 91 ? 9.823 1.944 5.576 1.00 88.69 91 ILE A C 1
ATOM 760 O O . ILE A 1 91 ? 9.369 2.473 4.568 1.00 88.69 91 ILE A O 1
ATOM 764 N N . SER A 1 92 ? 10.986 1.294 5.580 1.00 84.88 92 SER A N 1
ATOM 765 C CA . SER A 1 92 ? 11.854 1.194 4.404 1.00 84.88 92 SER A CA 1
ATOM 766 C C . SER A 1 92 ? 11.162 0.541 3.204 1.00 84.88 92 SER A C 1
ATOM 768 O O . SER A 1 92 ? 11.408 0.939 2.071 1.00 84.88 92 SER A O 1
ATOM 770 N N . GLN A 1 93 ? 10.291 -0.443 3.437 1.00 83.19 93 GLN A N 1
ATOM 771 C CA . GLN A 1 93 ? 9.524 -1.109 2.382 1.00 83.19 93 GLN A CA 1
ATOM 772 C C . GLN A 1 93 ? 8.364 -0.260 1.860 1.00 83.19 93 GLN A C 1
ATOM 774 O O . GLN A 1 93 ? 8.096 -0.280 0.666 1.00 83.19 93 GLN A O 1
ATOM 779 N N . VAL A 1 94 ? 7.672 0.468 2.740 1.00 84.38 94 VAL A N 1
ATOM 780 C CA . VAL A 1 94 ? 6.504 1.281 2.369 1.00 84.38 94 VAL A CA 1
ATOM 781 C C . VAL A 1 94 ? 6.921 2.613 1.728 1.00 84.38 94 VAL A C 1
ATOM 783 O O . VAL A 1 94 ? 6.254 3.083 0.813 1.00 84.38 94 VAL A O 1
ATOM 786 N N . PHE A 1 95 ? 8.026 3.216 2.176 1.00 82.94 95 PHE A N 1
ATOM 787 C CA . PHE A 1 95 ? 8.599 4.433 1.580 1.00 82.94 95 PHE A CA 1
ATOM 788 C C . PHE A 1 95 ? 9.540 4.151 0.403 1.00 82.94 95 PHE A C 1
ATOM 790 O O . PHE A 1 95 ? 9.857 5.064 -0.358 1.00 82.94 95 PHE A O 1
ATOM 797 N N . GLY A 1 96 ? 10.052 2.926 0.296 1.00 78.12 96 GLY A N 1
ATOM 798 C CA . GLY A 1 96 ? 10.975 2.530 -0.757 1.00 78.12 96 GLY A CA 1
ATOM 799 C C . GLY A 1 96 ? 10.245 2.064 -2.010 1.00 78.12 96 GLY A C 1
ATOM 800 O O . GLY A 1 96 ? 9.263 1.332 -1.938 1.00 78.12 96 GLY A O 1
ATOM 801 N N . ASP A 1 97 ? 10.783 2.417 -3.173 1.00 76.56 97 ASP A N 1
ATOM 802 C CA . ASP A 1 97 ? 10.356 1.842 -4.445 1.00 76.56 97 ASP A CA 1
ATOM 803 C C . ASP A 1 97 ? 11.234 0.647 -4.827 1.00 76.56 97 ASP A C 1
ATOM 805 O O . ASP A 1 97 ? 12.440 0.616 -4.570 1.00 76.56 97 ASP A O 1
ATOM 809 N N . SER A 1 98 ? 10.633 -0.340 -5.496 1.00 76.00 98 SER A N 1
ATOM 810 C CA . SER A 1 98 ? 11.362 -1.477 -6.061 1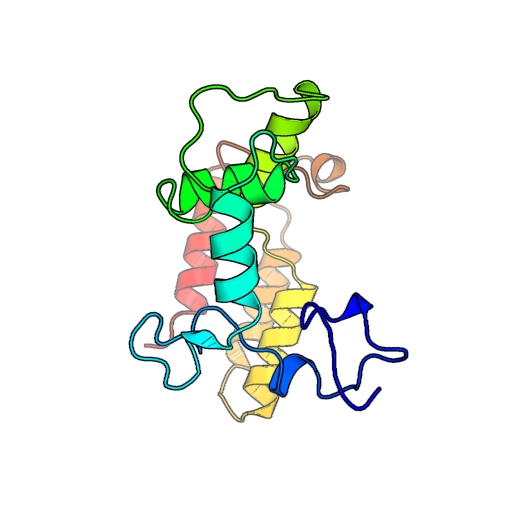.00 76.00 98 SER A CA 1
ATOM 811 C C . SER A 1 98 ? 11.222 -1.527 -7.579 1.00 76.00 98 SER A C 1
ATOM 813 O O . SER A 1 98 ? 10.122 -1.568 -8.140 1.00 76.00 98 SER A O 1
ATOM 815 N N . LEU A 1 99 ? 12.368 -1.566 -8.255 1.00 76.44 99 LEU A N 1
ATOM 816 C CA . LEU A 1 99 ? 12.460 -1.768 -9.693 1.00 76.44 99 LEU A CA 1
ATOM 817 C C . LEU A 1 99 ? 13.049 -3.156 -9.957 1.00 76.44 99 LEU A C 1
ATOM 819 O O . LEU A 1 99 ? 14.133 -3.484 -9.485 1.00 76.44 99 LEU A O 1
ATOM 823 N N . SER A 1 100 ? 12.320 -3.982 -10.705 1.00 82.25 100 SER A N 1
ATOM 824 C CA . SER A 1 100 ? 12.715 -5.357 -11.016 1.00 82.25 100 SER A CA 1
ATOM 825 C C . SER A 1 100 ? 12.748 -5.579 -12.519 1.00 82.25 100 SER A C 1
ATOM 827 O O . SER A 1 100 ? 11.821 -5.177 -13.227 1.00 82.25 100 SER A O 1
ATOM 829 N N . HIS A 1 101 ? 13.780 -6.282 -12.986 1.00 83.38 101 HIS A N 1
ATOM 830 C CA . HIS A 1 101 ? 13.942 -6.646 -14.389 1.00 83.38 101 HIS A CA 1
ATOM 831 C C . HIS A 1 101 ? 12.736 -7.432 -14.910 1.00 83.38 101 HIS A C 1
ATOM 833 O O . HIS A 1 101 ? 12.165 -7.092 -15.944 1.00 83.38 101 HIS A O 1
ATOM 839 N N . SER A 1 102 ? 12.281 -8.433 -14.150 1.00 83.50 102 SER A N 1
ATOM 840 C CA . SER A 1 102 ? 11.143 -9.267 -14.540 1.00 83.50 102 SER A CA 1
ATOM 841 C C . SER A 1 102 ? 9.841 -8.469 -14.620 1.00 83.50 102 SER A C 1
ATOM 843 O O . SER A 1 102 ? 9.069 -8.649 -15.561 1.00 83.50 102 SER A O 1
ATOM 845 N N . ARG A 1 103 ? 9.614 -7.546 -13.674 1.00 84.94 103 ARG A N 1
ATOM 846 C CA . ARG A 1 103 ? 8.428 -6.674 -13.663 1.00 84.94 103 ARG A CA 1
ATOM 847 C C . ARG A 1 103 ? 8.440 -5.704 -14.845 1.00 84.94 103 ARG A C 1
ATOM 849 O O . ARG A 1 103 ? 7.398 -5.501 -15.466 1.00 84.94 103 ARG A O 1
ATOM 856 N N . LEU A 1 104 ? 9.604 -5.142 -15.174 1.00 86.50 104 LEU A N 1
ATOM 857 C CA . LEU A 1 104 ? 9.743 -4.211 -16.291 1.00 86.50 104 LEU A CA 1
ATOM 858 C C . LEU A 1 104 ? 9.568 -4.922 -17.639 1.00 86.50 104 LEU A C 1
ATOM 860 O O . LEU A 1 104 ? 8.784 -4.462 -18.464 1.00 86.50 104 LEU A O 1
ATOM 864 N N . LEU A 1 105 ? 10.191 -6.089 -17.833 1.00 90.25 105 LEU A N 1
ATOM 865 C CA . LEU A 1 105 ? 9.978 -6.902 -19.034 1.00 90.25 105 LEU A CA 1
ATOM 866 C C . LEU A 1 105 ? 8.515 -7.324 -19.193 1.00 90.25 105 LEU A C 1
ATOM 868 O O . LEU A 1 105 ? 7.965 -7.216 -20.287 1.00 90.25 105 LEU A O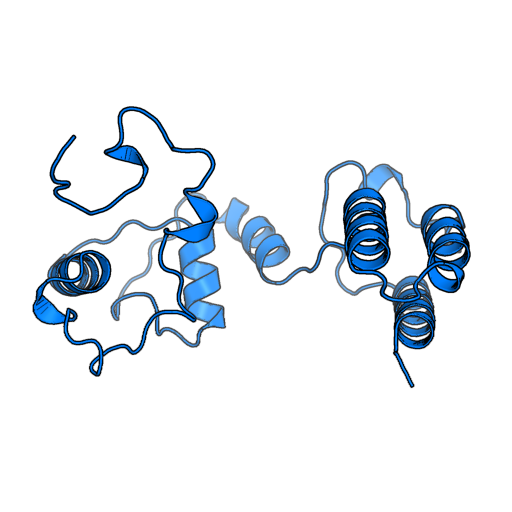 1
ATOM 872 N N . TRP A 1 106 ? 7.861 -7.769 -18.116 1.00 91.56 106 TRP A N 1
ATOM 873 C CA . TRP A 1 106 ? 6.436 -8.104 -18.150 1.00 91.56 106 TRP A CA 1
ATOM 874 C C . TRP A 1 106 ? 5.583 -6.921 -18.629 1.00 91.56 106 TRP A C 1
ATOM 876 O O . TRP A 1 106 ? 4.715 -7.098 -19.488 1.00 91.56 106 TRP A O 1
ATOM 886 N N . LEU A 1 107 ? 5.860 -5.710 -18.129 1.00 90.38 107 LEU A N 1
ATOM 887 C CA . LEU A 1 107 ? 5.165 -4.497 -18.555 1.00 90.38 107 LEU A CA 1
ATOM 888 C C . LEU A 1 107 ? 5.405 -4.205 -20.044 1.00 90.38 107 LEU A C 1
ATOM 890 O O . LEU A 1 107 ? 4.445 -3.948 -20.768 1.00 90.38 107 LEU A O 1
ATOM 894 N N . LEU A 1 108 ? 6.648 -4.303 -20.524 1.00 91.19 108 LEU A N 1
ATOM 895 C CA . LEU A 1 108 ? 6.977 -4.093 -21.939 1.00 91.19 108 LEU A CA 1
ATOM 896 C C . LEU A 1 108 ? 6.276 -5.109 -22.846 1.00 91.19 108 LEU A C 1
ATOM 898 O O . LEU A 1 108 ? 5.661 -4.731 -23.842 1.00 91.19 108 LEU A O 1
ATOM 902 N N . TYR A 1 109 ? 6.274 -6.392 -22.479 1.00 93.56 109 TYR A N 1
ATOM 903 C CA . TYR A 1 109 ? 5.532 -7.415 -23.218 1.00 93.56 109 TYR A CA 1
ATOM 904 C C . TYR A 1 109 ? 4.023 -7.139 -23.238 1.00 93.56 109 TYR A C 1
ATOM 906 O O . TYR A 1 109 ? 3.383 -7.329 -24.276 1.00 93.56 109 TYR A O 1
ATOM 914 N N . ARG A 1 110 ? 3.455 -6.650 -22.128 1.00 92.44 110 ARG A N 1
ATOM 915 C CA . ARG A 1 110 ? 2.044 -6.248 -22.048 1.00 92.44 110 ARG A CA 1
ATOM 916 C C . ARG A 1 110 ? 1.738 -5.064 -22.968 1.00 92.44 110 ARG A C 1
ATOM 918 O O . ARG A 1 110 ? 0.769 -5.131 -23.720 1.00 92.44 110 ARG A O 1
ATOM 925 N N . LEU A 1 111 ? 2.563 -4.015 -22.954 1.00 91.81 111 LEU A N 1
ATOM 926 C CA . LEU A 1 111 ? 2.412 -2.844 -23.830 1.00 91.81 111 LEU A CA 1
ATOM 927 C C . LEU A 1 111 ? 2.545 -3.225 -25.311 1.00 91.81 111 LEU A C 1
ATOM 929 O O . LEU A 1 111 ? 1.714 -2.823 -26.126 1.00 91.81 111 LEU A O 1
ATOM 933 N N . ARG A 1 112 ? 3.510 -4.089 -25.648 1.00 91.38 112 ARG A N 1
ATOM 934 C CA . ARG A 1 112 ? 3.659 -4.652 -26.998 1.00 91.38 112 ARG A CA 1
ATOM 935 C C . ARG A 1 112 ? 2.412 -5.428 -27.431 1.00 91.38 112 ARG A C 1
ATOM 937 O O . ARG A 1 112 ? 1.957 -5.281 -28.562 1.00 91.38 112 ARG A O 1
ATOM 944 N N . GLY A 1 113 ? 1.817 -6.212 -26.528 1.00 91.12 113 GLY A N 1
ATOM 945 C CA . GLY A 1 113 ? 0.545 -6.908 -26.764 1.00 91.12 113 GLY A CA 1
ATOM 946 C C . GLY A 1 113 ? -0.630 -5.959 -27.040 1.00 91.12 113 GLY A C 1
ATOM 947 O O . GLY A 1 113 ? -1.513 -6.284 -27.831 1.00 91.12 113 GLY A O 1
ATOM 948 N N . LEU A 1 114 ? -0.600 -4.757 -26.458 1.00 93.12 114 LEU A N 1
ATOM 949 C CA . LEU A 1 114 ? -1.544 -3.666 -26.726 1.00 93.12 114 LEU A CA 1
ATOM 950 C C . LEU A 1 114 ? -1.195 -2.846 -27.983 1.00 93.12 114 LEU A C 1
ATOM 952 O O . LEU A 1 114 ? -1.839 -1.832 -28.241 1.00 93.12 114 LEU A O 1
ATOM 956 N N . LYS A 1 115 ? -0.216 -3.289 -28.787 1.00 91.19 115 LYS A N 1
ATOM 957 C CA . LYS A 1 115 ? 0.285 -2.612 -29.999 1.00 91.19 115 LYS A CA 1
ATOM 958 C C . LYS A 1 115 ? 0.895 -1.229 -29.740 1.00 91.19 115 LYS A C 1
ATOM 960 O O . LYS A 1 115 ? 0.958 -0.406 -30.650 1.00 91.19 115 LYS A O 1
ATOM 965 N N . ILE A 1 116 ? 1.361 -0.978 -28.520 1.00 89.38 116 ILE A N 1
ATOM 966 C CA . ILE A 1 116 ? 2.150 0.211 -28.197 1.00 89.38 116 ILE A CA 1
ATOM 967 C C . ILE A 1 116 ? 3.594 -0.073 -28.624 1.00 89.38 116 ILE A C 1
ATOM 969 O O . ILE A 1 116 ? 4.148 -1.122 -28.290 1.00 89.38 116 ILE A O 1
ATOM 973 N N . ALA A 1 117 ? 4.192 0.838 -29.393 1.00 89.00 117 ALA A N 1
ATOM 974 C CA . ALA A 1 117 ? 5.543 0.676 -29.919 1.00 89.00 117 ALA A CA 1
ATOM 975 C C . ALA A 1 117 ? 6.580 0.815 -28.795 1.00 89.00 117 ALA A C 1
ATOM 977 O O . ALA A 1 117 ? 6.951 1.921 -28.418 1.00 89.00 117 ALA A O 1
ATOM 978 N N . VAL A 1 118 ? 7.044 -0.318 -28.266 1.00 90.56 118 VAL A N 1
ATOM 979 C CA . VAL A 1 118 ? 8.024 -0.384 -27.165 1.00 90.56 118 VAL A CA 1
ATOM 980 C C . VAL A 1 118 ? 9.264 -1.215 -27.509 1.00 90.56 118 VAL A C 1
ATOM 982 O O . VAL A 1 118 ? 10.105 -1.442 -26.647 1.00 90.56 118 VAL A O 1
ATOM 985 N N . ASP A 1 119 ? 9.410 -1.680 -28.756 1.00 90.06 119 ASP A N 1
ATOM 986 C CA . ASP A 1 119 ? 10.518 -2.569 -29.149 1.00 90.06 119 ASP A CA 1
ATOM 987 C C . ASP A 1 119 ? 11.899 -1.926 -28.927 1.00 90.06 119 ASP A C 1
ATOM 989 O O . ASP A 1 119 ? 12.832 -2.591 -28.487 1.00 90.06 119 ASP A O 1
ATOM 993 N N . HIS A 1 120 ? 11.998 -0.608 -29.127 1.00 87.19 120 HIS A N 1
ATOM 994 C CA . HIS A 1 120 ? 13.211 0.182 -28.888 1.00 87.19 120 HIS A CA 1
ATOM 995 C C . HIS A 1 120 ? 13.621 0.269 -27.405 1.00 87.19 120 HIS A C 1
ATOM 997 O O . HIS A 1 120 ? 14.724 0.714 -27.105 1.00 87.19 120 HIS A O 1
ATOM 1003 N N . ILE A 1 121 ? 12.749 -0.142 -26.477 1.00 88.19 121 ILE A N 1
ATOM 1004 C CA . ILE A 1 121 ? 12.965 -0.038 -25.029 1.00 88.19 121 ILE A CA 1
ATOM 1005 C C . ILE A 1 121 ? 13.609 -1.313 -24.453 1.00 88.19 121 ILE A C 1
ATOM 1007 O O . ILE A 1 121 ? 14.272 -1.248 -23.419 1.00 88.19 121 ILE A O 1
ATOM 1011 N N . PHE A 1 122 ? 13.467 -2.470 -25.111 1.00 89.69 122 PHE A N 1
ATOM 1012 C CA . PHE A 1 122 ? 13.942 -3.756 -24.576 1.00 89.69 122 PHE A CA 1
ATOM 1013 C C . PHE A 1 122 ? 15.459 -3.799 -24.356 1.00 89.69 122 PHE A C 1
ATOM 1015 O O . PHE A 1 122 ? 15.902 -4.124 -23.255 1.00 89.69 122 PHE A O 1
ATOM 1022 N N . GLU A 1 123 ? 16.249 -3.445 -25.371 1.00 87.50 123 GLU A N 1
ATOM 1023 C CA . GLU A 1 123 ? 17.715 -3.460 -25.282 1.00 87.50 123 GLU A CA 1
ATOM 1024 C C . GLU A 1 123 ? 18.240 -2.507 -24.187 1.00 87.50 123 GLU A C 1
ATOM 1026 O O . GLU A 1 123 ? 19.005 -2.964 -23.335 1.00 87.50 123 GLU A O 1
ATOM 1031 N N . PRO A 1 124 ? 17.789 -1.237 -24.090 1.00 83.81 124 PRO A N 1
ATOM 1032 C CA . PRO A 1 124 ? 18.191 -0.366 -22.987 1.00 83.81 124 PRO A CA 1
ATOM 1033 C C . PRO A 1 124 ? 17.870 -0.915 -21.591 1.00 83.81 124 PRO A C 1
ATOM 1035 O O . PRO A 1 124 ? 18.666 -0.751 -20.667 1.00 83.81 124 PRO A O 1
ATOM 1038 N N . VAL A 1 125 ? 16.726 -1.587 -21.424 1.00 84.75 125 VAL A N 1
ATOM 1039 C CA . VAL A 1 125 ? 16.367 -2.233 -20.152 1.00 84.75 125 VAL A CA 1
ATOM 1040 C C . VAL A 1 125 ? 17.314 -3.384 -19.828 1.00 84.75 125 VAL A C 1
ATOM 1042 O O . VAL A 1 125 ? 17.758 -3.502 -18.687 1.00 84.75 125 VAL A O 1
ATOM 1045 N N . GLU A 1 126 ? 17.641 -4.232 -20.801 1.00 85.31 126 GLU A N 1
ATOM 1046 C CA . GLU A 1 126 ? 18.605 -5.315 -20.592 1.00 85.31 126 GLU A CA 1
ATOM 1047 C C . GLU A 1 126 ? 19.988 -4.777 -20.221 1.00 85.31 126 GLU A C 1
ATOM 1049 O O . GLU A 1 126 ? 20.601 -5.276 -19.276 1.00 85.31 126 GLU A O 1
ATOM 1054 N N . VAL A 1 127 ? 20.458 -3.728 -20.902 1.00 82.62 127 VAL A N 1
ATOM 1055 C CA . VAL A 1 127 ? 21.734 -3.075 -20.584 1.00 82.62 127 VAL A CA 1
ATOM 1056 C C . VAL A 1 127 ? 21.713 -2.500 -19.170 1.00 82.62 127 VAL A C 1
ATOM 1058 O O . VAL A 1 127 ? 22.657 -2.739 -18.421 1.00 82.62 127 VAL A O 1
ATOM 1061 N N . PHE A 1 128 ? 20.640 -1.819 -18.760 1.00 80.56 128 PHE A N 1
ATOM 1062 C CA . PHE A 1 128 ? 20.525 -1.258 -17.410 1.00 80.56 128 PHE A CA 1
ATOM 1063 C C . PHE A 1 128 ? 20.646 -2.331 -16.313 1.00 80.56 128 PHE A C 1
ATOM 1065 O O . PHE A 1 128 ? 21.349 -2.126 -15.327 1.00 80.56 128 PHE A O 1
ATOM 1072 N N . PHE A 1 129 ? 20.003 -3.493 -16.479 1.00 80.69 129 PHE A N 1
ATOM 1073 C CA . PHE A 1 129 ? 20.027 -4.553 -15.460 1.00 80.69 129 PHE A CA 1
ATOM 1074 C C . PHE A 1 129 ? 21.270 -5.453 -15.503 1.00 80.69 129 PHE A C 1
ATOM 1076 O O . PHE A 1 129 ? 21.605 -6.056 -14.483 1.00 80.69 129 PHE A O 1
ATOM 1083 N N . ASN A 1 130 ? 21.946 -5.557 -16.651 1.00 81.06 130 ASN A N 1
ATOM 1084 C CA . ASN A 1 130 ? 23.139 -6.394 -16.812 1.00 81.06 130 ASN A CA 1
ATOM 1085 C C . ASN A 1 130 ? 24.456 -5.619 -16.649 1.00 81.06 130 ASN A C 1
ATOM 1087 O O . ASN A 1 130 ? 25.498 -6.240 -16.431 1.00 81.06 130 ASN A O 1
ATOM 1091 N N . THR A 1 131 ? 24.439 -4.286 -16.747 1.00 72.62 131 THR A N 1
ATOM 1092 C CA . THR A 1 131 ? 25.630 -3.456 -16.528 1.00 72.62 131 THR A CA 1
ATOM 1093 C C . THR A 1 131 ? 25.987 -3.437 -15.039 1.00 72.62 131 THR A C 1
ATOM 1095 O O . THR A 1 131 ? 25.185 -2.985 -14.220 1.00 72.62 131 THR A O 1
ATOM 1098 N N . PRO A 1 132 ? 27.188 -3.897 -14.642 1.00 63.00 132 PRO A N 1
ATOM 1099 C CA . PRO A 1 132 ? 27.633 -3.756 -13.265 1.00 63.00 132 PRO A CA 1
ATOM 1100 C C . PRO A 1 132 ? 27.843 -2.271 -12.945 1.00 63.00 132 PRO A C 1
ATOM 1102 O O . PRO A 1 132 ? 28.613 -1.582 -13.614 1.00 63.00 132 PRO A O 1
ATOM 1105 N N . LEU A 1 133 ? 27.168 -1.783 -11.904 1.00 62.62 133 LEU A N 1
ATOM 1106 C CA . LEU A 1 133 ? 27.373 -0.430 -11.382 1.00 62.62 133 LEU A CA 1
ATOM 1107 C C . LEU A 1 133 ? 28.830 -0.253 -10.923 1.00 62.62 133 LEU A C 1
ATOM 1109 O O . LEU A 1 133 ? 29.453 -1.207 -10.456 1.00 62.62 133 LEU A O 1
ATOM 1113 N N . ASN A 1 134 ? 29.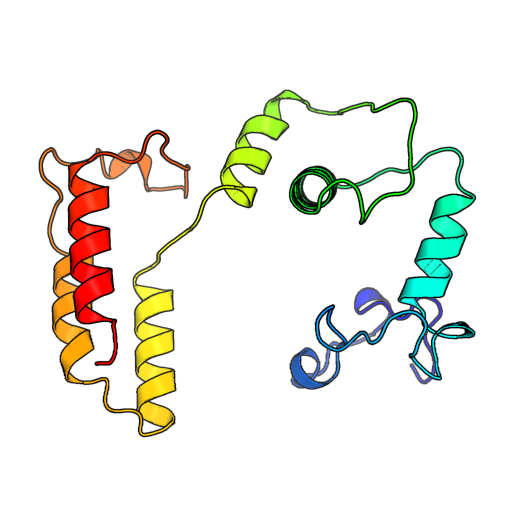379 0.958 -11.055 1.00 51.44 134 ASN A N 1
ATOM 1114 C CA . ASN A 1 134 ? 30.732 1.295 -10.605 1.00 51.44 134 ASN A CA 1
ATOM 1115 C C . ASN A 1 134 ? 30.690 2.498 -9.631 1.00 51.44 134 ASN A C 1
ATOM 1117 O O . ASN A 1 134 ? 30.262 3.573 -10.053 1.00 51.44 134 ASN A O 1
ATOM 1121 N N . PRO A 1 135 ? 31.119 2.366 -8.357 1.00 52.75 135 PRO A N 1
ATOM 1122 C CA . PRO A 1 135 ? 31.653 1.156 -7.731 1.00 52.75 135 PRO A CA 1
ATOM 1123 C C . PRO A 1 135 ? 30.624 0.020 -7.751 1.00 52.75 135 PRO A C 1
ATOM 1125 O O . PRO A 1 135 ? 29.424 0.311 -7.746 1.00 52.75 135 PRO A O 1
ATOM 1128 N N . PRO A 1 136 ? 31.070 -1.253 -7.795 1.00 52.59 136 PRO A N 1
ATOM 1129 C CA . PRO A 1 136 ? 30.167 -2.380 -7.650 1.00 52.59 136 PRO A CA 1
ATOM 1130 C C . PRO A 1 136 ? 29.462 -2.186 -6.323 1.00 52.59 136 PRO A C 1
ATOM 1132 O O . PRO A 1 136 ? 30.060 -2.361 -5.259 1.00 52.59 136 PRO A O 1
ATOM 1135 N N . LEU A 1 137 ? 28.190 -1.782 -6.382 1.00 52.09 137 LEU A N 1
ATOM 1136 C CA . LEU A 1 137 ? 27.324 -1.961 -5.237 1.00 52.09 137 LEU A CA 1
ATOM 1137 C C . LEU A 1 137 ? 27.475 -3.428 -4.888 1.00 52.09 137 LEU A C 1
ATOM 1139 O O . LEU A 1 137 ? 27.362 -4.270 -5.783 1.00 52.09 137 LEU A O 1
ATOM 1143 N N . VAL A 1 138 ? 27.832 -3.730 -3.645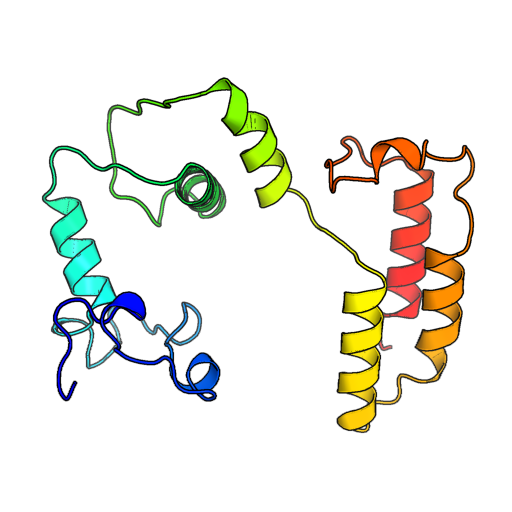 1.00 43.72 138 VAL A N 1
ATOM 1144 C CA . VAL A 1 138 ? 27.989 -5.105 -3.193 1.00 43.72 138 VAL A CA 1
ATOM 1145 C C . VAL A 1 138 ? 26.674 -5.811 -3.522 1.00 43.72 138 VAL A C 1
ATOM 1147 O O . VAL A 1 138 ? 25.685 -5.680 -2.815 1.00 43.72 138 VAL A O 1
ATOM 1150 N N . MET A 1 139 ? 26.621 -6.540 -4.643 1.00 42.22 139 MET A N 1
ATOM 1151 C CA . MET A 1 139 ? 25.414 -7.254 -5.073 1.00 42.22 139 MET A CA 1
ATOM 1152 C C . MET A 1 139 ? 25.068 -8.382 -4.086 1.00 42.22 139 MET A C 1
ATOM 1154 O O . MET A 1 139 ? 23.981 -8.954 -4.146 1.00 42.22 139 MET A O 1
ATOM 1158 N N . GLY A 1 140 ? 25.971 -8.663 -3.136 1.00 37.88 140 GLY A N 1
ATOM 1159 C CA . GLY A 1 140 ? 25.704 -9.437 -1.927 1.00 37.88 140 GLY A CA 1
ATOM 1160 C C . GLY A 1 140 ? 24.646 -8.820 -1.003 1.00 37.88 140 GLY A C 1
ATOM 1161 O O . GLY A 1 140 ? 23.974 -9.583 -0.319 1.00 37.88 140 GLY A O 1
ATOM 1162 N N . ASP A 1 141 ? 24.417 -7.503 -1.051 1.00 38.59 141 ASP A N 1
ATOM 1163 C CA . ASP A 1 141 ? 23.422 -6.800 -0.222 1.00 38.59 141 ASP A CA 1
ATOM 1164 C C . ASP A 1 141 ? 22.035 -6.692 -0.891 1.00 38.59 141 ASP A C 1
ATOM 1166 O O . ASP A 1 141 ? 21.034 -6.453 -0.217 1.00 38.59 141 ASP A O 1
ATOM 1170 N N . PHE A 1 142 ? 21.939 -6.948 -2.204 1.00 48.69 142 PHE A N 1
ATOM 1171 C CA . PHE A 1 142 ? 20.667 -6.979 -2.951 1.00 48.69 142 PHE A CA 1
ATOM 1172 C C . PHE A 1 142 ? 20.012 -8.364 -2.997 1.00 48.69 142 PHE A C 1
ATOM 1174 O O . PHE A 1 142 ? 18.837 -8.486 -3.361 1.00 48.69 142 PHE A O 1
ATOM 1181 N N . LYS A 1 143 ? 20.725 -9.419 -2.580 1.00 37.97 143 LYS A N 1
ATOM 1182 C CA . LYS A 1 143 ? 20.123 -10.728 -2.292 1.00 37.97 143 LYS A CA 1
ATOM 1183 C C . LYS A 1 143 ? 19.278 -10.625 -1.017 1.00 37.97 143 LYS A C 1
ATOM 1185 O O . LYS A 1 143 ? 19.712 -11.009 0.061 1.00 37.97 143 LYS A O 1
ATOM 1190 N N . GLY A 1 144 ? 18.069 -10.083 -1.149 1.00 44.53 144 GLY A N 1
ATOM 1191 C CA . GLY A 1 144 ? 17.105 -9.995 -0.048 1.00 44.53 144 GLY A CA 1
ATOM 1192 C C . GLY A 1 144 ? 16.178 -8.781 -0.053 1.00 44.53 144 GLY A C 1
ATOM 1193 O O . GLY A 1 144 ? 15.413 -8.639 0.893 1.00 44.53 144 GLY A O 1
ATOM 1194 N N . GLY A 1 145 ? 16.223 -7.906 -1.068 1.00 52.38 145 GLY A N 1
ATOM 1195 C CA . GLY A 1 145 ? 15.296 -6.768 -1.142 1.00 52.38 145 GLY A CA 1
ATOM 1196 C C . GLY A 1 145 ? 15.480 -5.736 -0.022 1.00 52.38 145 GLY A C 1
ATOM 1197 O O . GLY A 1 145 ? 14.512 -5.092 0.377 1.00 52.38 145 GLY A O 1
ATOM 1198 N N . LYS A 1 146 ? 16.698 -5.586 0.516 1.00 55.53 146 LYS A N 1
ATOM 1199 C CA . LYS A 1 146 ? 16.986 -4.535 1.497 1.00 55.53 146 LYS A CA 1
ATOM 1200 C C . LYS A 1 146 ? 17.009 -3.174 0.805 1.00 55.53 146 LYS A C 1
ATOM 1202 O O . LYS A 1 146 ? 17.727 -2.985 -0.174 1.00 55.53 146 LYS A O 1
ATOM 1207 N N . ALA A 1 147 ? 16.216 -2.243 1.325 1.00 59.91 147 ALA A N 1
ATOM 1208 C CA . ALA A 1 147 ? 16.212 -0.860 0.875 1.00 59.91 147 ALA A CA 1
ATOM 1209 C C . ALA A 1 147 ? 17.579 -0.212 1.142 1.00 59.91 147 ALA A C 1
ATOM 1211 O O . ALA A 1 147 ? 18.187 -0.437 2.190 1.00 59.91 147 ALA A O 1
ATOM 1212 N N . VAL A 1 148 ? 18.052 0.600 0.198 1.00 65.50 148 VAL A N 1
ATOM 1213 C CA . VAL A 1 148 ? 19.302 1.357 0.322 1.00 65.50 148 VAL A CA 1
ATOM 1214 C C . VAL A 1 148 ? 18.953 2.835 0.445 1.00 65.50 148 VAL A C 1
ATOM 1216 O O . VAL A 1 148 ? 18.251 3.377 -0.407 1.00 65.50 148 VAL A O 1
ATOM 1219 N N . SER A 1 149 ? 19.448 3.486 1.498 1.00 64.75 149 SER A N 1
ATOM 1220 C CA . SER A 1 149 ? 19.277 4.922 1.726 1.00 64.75 149 SER A CA 1
ATOM 1221 C C . SER A 1 149 ? 20.558 5.530 2.325 1.00 64.75 149 SER A C 1
ATOM 1223 O O . SER A 1 149 ? 21.077 4.969 3.293 1.00 64.75 149 SER A O 1
ATOM 1225 N N . PRO A 1 150 ? 21.078 6.656 1.792 1.00 71.06 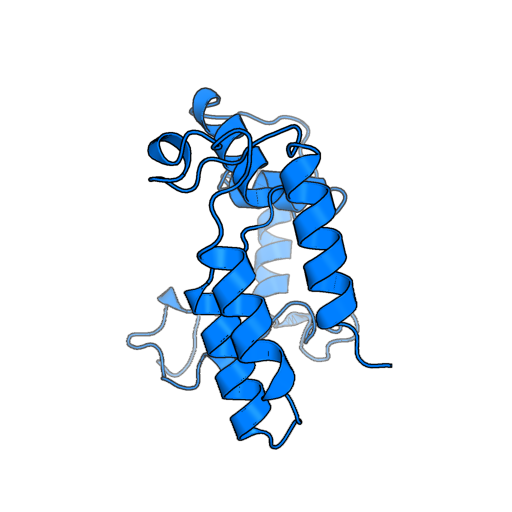150 PRO A N 1
ATOM 1226 C CA . PRO A 1 150 ? 20.624 7.329 0.572 1.00 71.06 150 PRO A CA 1
ATOM 1227 C C . PRO A 1 150 ? 20.916 6.490 -0.683 1.00 71.06 150 PRO A C 1
ATOM 1229 O O . PRO A 1 150 ? 21.844 5.680 -0.700 1.00 71.06 150 PRO A O 1
ATOM 1232 N N . ILE A 1 151 ? 20.123 6.683 -1.742 1.00 74.31 151 ILE A N 1
ATOM 1233 C CA . ILE A 1 151 ? 20.366 6.029 -3.037 1.00 74.31 151 ILE A CA 1
ATOM 1234 C C . ILE A 1 151 ? 21.698 6.560 -3.597 1.00 74.31 151 ILE A C 1
ATOM 1236 O O . ILE A 1 151 ? 21.836 7.777 -3.729 1.00 74.31 151 ILE A O 1
ATOM 1240 N N . PRO A 1 152 ? 22.676 5.699 -3.940 1.00 78.19 152 PRO A N 1
ATOM 1241 C CA . PRO A 1 152 ? 23.959 6.151 -4.477 1.00 78.19 152 PRO A CA 1
ATOM 1242 C C . PRO A 1 152 ? 23.795 6.979 -5.761 1.00 78.19 152 PRO A C 1
ATOM 1244 O O . PRO A 1 152 ? 22.986 6.635 -6.625 1.00 78.19 152 PRO A O 1
ATOM 1247 N N . ASP A 1 153 ? 24.601 8.032 -5.931 1.00 80.00 153 ASP A N 1
ATOM 1248 C CA . ASP A 1 153 ? 24.496 8.954 -7.078 1.00 80.00 153 ASP A CA 1
ATOM 1249 C C . ASP A 1 153 ? 24.603 8.237 -8.432 1.00 80.00 153 ASP A C 1
ATOM 1251 O O . ASP A 1 153 ? 23.844 8.534 -9.351 1.00 80.00 153 ASP A O 1
ATOM 1255 N N . ALA A 1 154 ? 25.479 7.232 -8.532 1.00 74.62 154 ALA A N 1
ATOM 1256 C CA . ALA A 1 154 ? 25.626 6.413 -9.736 1.00 74.62 154 ALA A CA 1
ATOM 1257 C C . ALA A 1 154 ? 24.314 5.707 -10.132 1.00 74.62 154 ALA A C 1
ATOM 1259 O O . ALA A 1 154 ? 23.961 5.669 -11.306 1.00 74.62 154 ALA A O 1
ATOM 1260 N N . VAL A 1 155 ? 23.554 5.202 -9.152 1.00 75.00 155 VAL A N 1
ATOM 1261 C CA . VAL A 1 155 ? 22.238 4.580 -9.390 1.00 75.00 155 VAL A CA 1
ATOM 1262 C C . VAL A 1 155 ? 21.220 5.633 -9.801 1.00 75.00 155 VAL A C 1
ATOM 1264 O O . VAL A 1 155 ? 20.421 5.408 -10.705 1.00 75.00 155 VAL A O 1
ATOM 1267 N N . THR A 1 156 ? 21.252 6.791 -9.144 1.00 81.31 156 THR A N 1
ATOM 1268 C CA . THR A 1 156 ? 20.333 7.894 -9.429 1.00 81.31 156 THR A CA 1
ATOM 1269 C C . THR A 1 156 ? 20.498 8.409 -10.862 1.00 81.31 156 THR A C 1
ATOM 1271 O O . THR A 1 156 ? 19.498 8.659 -11.535 1.00 81.31 156 THR A O 1
ATOM 1274 N N . GLU A 1 157 ? 21.729 8.542 -11.357 1.00 82.69 157 GLU A N 1
ATOM 1275 C CA . GLU A 1 157 ? 21.990 8.959 -12.741 1.00 82.69 157 GLU A CA 1
ATOM 1276 C C . GLU A 1 157 ? 21.541 7.909 -13.765 1.00 82.69 157 GLU A C 1
ATOM 1278 O O . GLU A 1 157 ? 20.871 8.256 -14.739 1.00 82.69 157 GLU A O 1
ATOM 1283 N N . GLU A 1 158 ? 21.792 6.623 -13.514 1.00 78.06 158 GLU A N 1
ATOM 1284 C CA . GLU A 1 158 ? 21.292 5.541 -14.373 1.00 78.06 158 GLU A CA 1
ATOM 1285 C C . GLU A 1 158 ? 19.755 5.485 -14.401 1.00 78.06 158 GLU A C 1
ATOM 1287 O O . GLU A 1 158 ? 19.150 5.382 -15.468 1.00 78.06 158 GLU A O 1
ATOM 1292 N N . LEU A 1 159 ? 19.090 5.655 -13.253 1.00 80.75 159 LEU A N 1
ATOM 1293 C CA . LEU A 1 159 ? 17.627 5.742 -13.186 1.00 80.75 159 LEU A CA 1
ATOM 1294 C C . LEU A 1 159 ? 17.083 6.957 -13.949 1.00 80.75 159 LEU A C 1
ATOM 1296 O O . LEU A 1 159 ? 16.046 6.856 -14.608 1.00 80.75 159 LEU A O 1
ATOM 1300 N N . LYS A 1 160 ? 17.769 8.106 -13.901 1.00 84.94 160 LYS A N 1
ATOM 1301 C CA . LYS A 1 160 ? 17.402 9.285 -14.704 1.00 84.94 160 LYS A CA 1
ATOM 1302 C C . LYS A 1 160 ? 17.562 9.019 -16.200 1.00 84.94 160 LYS A C 1
ATOM 1304 O O . LYS A 1 160 ? 16.697 9.438 -16.970 1.00 84.94 160 LYS A O 1
ATOM 1309 N N . ASN A 1 161 ? 18.624 8.330 -16.612 1.00 82.88 161 ASN A N 1
ATOM 1310 C CA . ASN A 1 161 ? 18.838 7.950 -18.008 1.00 82.88 161 ASN A CA 1
ATOM 1311 C C . ASN A 1 161 ? 17.755 6.979 -18.488 1.00 82.88 161 ASN A C 1
ATOM 1313 O O . ASN A 1 161 ? 17.124 7.237 -19.512 1.00 82.88 161 ASN A O 1
ATOM 1317 N N . LEU A 1 162 ? 17.456 5.940 -17.702 1.00 80.12 162 LEU A N 1
ATOM 1318 C CA . LEU A 1 162 ? 16.362 5.012 -17.981 1.00 80.12 162 LEU A CA 1
ATOM 1319 C C . LEU A 1 162 ? 15.019 5.748 -18.076 1.00 80.12 162 LEU A C 1
ATOM 1321 O O . LEU A 1 162 ? 14.266 5.533 -19.019 1.00 80.12 162 LEU A O 1
ATOM 1325 N N . LYS A 1 163 ? 14.731 6.678 -17.157 1.00 83.88 163 LYS A N 1
ATOM 1326 C CA . LYS A 1 163 ? 13.513 7.499 -17.209 1.00 83.88 163 LYS A CA 1
ATOM 1327 C C . LYS A 1 163 ? 13.410 8.303 -18.507 1.00 83.88 163 LYS A C 1
ATOM 1329 O O . LYS A 1 163 ? 12.321 8.385 -19.061 1.00 83.88 163 LYS A O 1
ATOM 1334 N N . ARG A 1 164 ? 14.506 8.908 -18.981 1.00 83.94 164 ARG A N 1
ATOM 1335 C CA . ARG A 1 164 ? 14.515 9.656 -20.252 1.00 83.94 164 ARG A CA 1
ATOM 1336 C C . ARG A 1 164 ? 14.230 8.749 -21.444 1.00 83.94 164 ARG A C 1
ATOM 1338 O O . ARG A 1 164 ? 13.486 9.151 -22.321 1.00 83.94 164 ARG A O 1
ATOM 1345 N N . LEU A 1 165 ? 14.777 7.535 -21.447 1.00 75.75 165 LEU A N 1
ATOM 1346 C CA . LEU A 1 165 ? 14.525 6.540 -22.494 1.00 75.75 165 LEU A CA 1
ATOM 1347 C C . LEU A 1 165 ? 13.078 6.026 -22.491 1.00 75.75 165 LEU A C 1
ATOM 1349 O O . LEU A 1 165 ? 12.553 5.666 -23.537 1.00 75.75 165 LEU A O 1
ATOM 1353 N N . LEU A 1 166 ? 12.447 5.975 -21.314 1.00 73.44 166 LEU A N 1
ATOM 1354 C CA . LEU A 1 166 ? 11.056 5.547 -21.137 1.00 73.44 166 LEU A CA 1
ATOM 1355 C C . LEU A 1 166 ? 10.031 6.668 -21.356 1.00 73.44 166 LEU A C 1
ATOM 1357 O O . LEU A 1 166 ? 8.834 6.386 -21.423 1.00 73.44 166 LEU A O 1
ATOM 1361 N N . ALA A 1 167 ? 10.464 7.927 -21.406 1.00 74.94 167 ALA A N 1
ATOM 1362 C CA . ALA A 1 167 ? 9.571 9.041 -21.665 1.00 74.94 167 ALA A CA 1
ATOM 1363 C C . ALA A 1 167 ? 9.136 9.001 -23.135 1.00 74.94 167 ALA A C 1
ATOM 1365 O O . ALA A 1 167 ? 9.968 8.998 -24.037 1.00 74.94 167 ALA A O 1
ATOM 1366 N N . LEU A 1 168 ? 7.825 8.945 -23.362 1.00 60.28 168 LEU A N 1
ATOM 1367 C CA . LEU A 1 168 ? 7.247 9.178 -24.680 1.00 60.28 168 LEU A CA 1
ATOM 1368 C C . LEU A 1 168 ? 7.285 10.693 -24.925 1.00 60.28 168 LEU A C 1
ATOM 1370 O O . LEU A 1 168 ? 6.727 11.434 -24.112 1.00 60.28 168 LEU A O 1
ATOM 1374 N N . ASP A 1 169 ? 7.965 11.125 -25.989 1.00 54.22 169 ASP A N 1
ATOM 1375 C CA . ASP A 1 169 ? 7.862 12.496 -26.514 1.00 54.22 169 ASP A CA 1
ATOM 1376 C C . ASP A 1 169 ? 6.436 12.795 -27.015 1.00 54.22 169 ASP A C 1
ATOM 1378 O O . ASP A 1 169 ? 5.827 11.908 -27.666 1.00 54.22 169 ASP A O 1
#

Foldseek 3Di:
DPDDDLPDPVRDPDQDPCNVVPDDDPVNDPAPPDPCNVVDSVNVVLVVQLVDPDDDDDLLVVLVCVVVVNPRHPDDPDDDDPPVVCNVQSNLVNVDDDDDLVVVVVVLVVCVVVVNPCPQLNVLSVCLVPPQFVVRPPVVVVVPPGHDPPDDPSNVVSVVVSVVVVDDD

InterPro domains:
  IPR014013 Helicase superfamily 1/2, ATP-binding domain, DinG/Rad3-type [PS51193] (1-137)
  IPR027417 P-loop containing nucleoside triphosphate hydrolase [G3DSA:3.40.50.300] (4-114)
  IPR027417 P-loop containing nucleoside triphosphate hydrolase [SSF52540] (44-88)

Organism: NCBI:txid2754717

pLDDT: mean 82.85, std 13.0, range [37.88, 96.44]

Sequence (169 aa):
VSTTETGD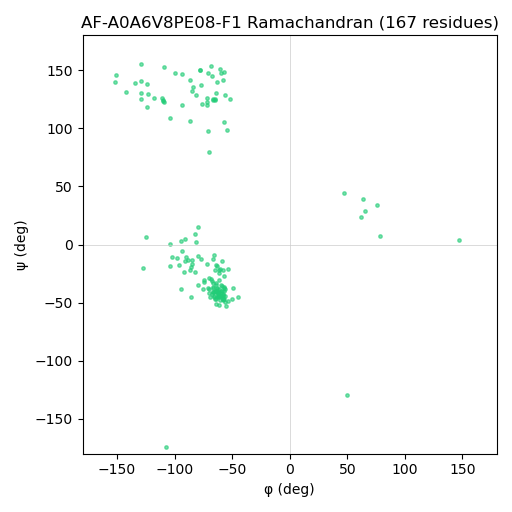EDELHFVPDFWQRVCGDSDDCSSVQCPFYNNCFYYRHYRELRKRDVLVVNHHLLIFDLLSGFNLLPFHKQLIIDEAHQIENVISQVFGDSLSHSRLLWLLYRLRGLKIAVDHIFEPVEVFFNTPLNPPLVMGDFKGGKAVSPIPDAVTEELKNLKRLLALD

Radius of gyration: 21.65 Å; Cα contacts (8 Å, |Δi|>4): 69; chains: 1; bounding box: 57×33×52 Å

Mean predicted aligned error: 9.64 Å

Secondary structure (DSSP, 8-state):
----SS--GGGSSS--TTGGGTS--SSS--GGG-TTTTT-HHHHHHHHHTT-S-----HHHHHHHHHTTS-SSPP-S----TTGGGHHHHHHHHH-----HHHHHHHHHHHHHTT---HHHHHHHHHHHHSPPSS---TTTTTTT---SSPPHHHHHHHHHHHHHH---